Protein AF-A0A4Q5RQD3-F1 (afdb_monomer_lite)

Structure (mmCIF, N/CA/C/O backbone):
data_AF-A0A4Q5RQD3-F1
#
_entry.id   AF-A0A4Q5RQD3-F1
#
loop_
_atom_site.group_PDB
_atom_site.id
_atom_site.type_symbol
_atom_site.label_atom_id
_atom_site.label_alt_id
_atom_site.label_comp_id
_atom_site.label_asym_id
_atom_site.label_entity_id
_atom_site.label_seq_id
_atom_site.pdbx_PDB_ins_code
_atom_site.Cartn_x
_atom_site.Cartn_y
_atom_site.Cartn_z
_atom_site.occupancy
_atom_site.B_iso_or_equiv
_atom_site.auth_seq_id
_atom_site.auth_comp_id
_atom_site.auth_asym_id
_atom_site.auth_atom_id
_atom_site.pdbx_PDB_model_num
ATOM 1 N N . MET A 1 1 ? 28.886 -35.825 -43.576 1.00 45.41 1 MET A N 1
ATOM 2 C CA . MET A 1 1 ? 27.991 -34.662 -43.412 1.00 45.41 1 MET A CA 1
ATOM 3 C C . MET A 1 1 ? 27.344 -34.783 -42.043 1.00 45.41 1 MET A C 1
ATOM 5 O O . MET A 1 1 ? 26.534 -35.689 -41.886 1.00 45.41 1 MET A O 1
ATOM 9 N N . PRO A 1 2 ? 27.777 -34.013 -41.032 1.00 44.66 2 PRO A N 1
ATOM 10 C CA . PRO A 1 2 ? 27.202 -34.092 -39.698 1.00 44.66 2 PRO A CA 1
ATOM 11 C C . PRO A 1 2 ? 25.855 -33.361 -39.681 1.00 44.66 2 PRO A C 1
ATOM 13 O O . PRO A 1 2 ? 25.720 -32.262 -40.216 1.00 44.66 2 PRO A O 1
ATOM 16 N N . THR A 1 3 ? 24.852 -34.017 -39.111 1.00 51.78 3 THR A N 1
ATOM 17 C CA . THR A 1 3 ? 23.524 -33.474 -38.834 1.00 51.78 3 THR A CA 1
ATOM 18 C C . THR A 1 3 ? 23.645 -32.300 -37.872 1.00 51.78 3 THR A C 1
ATOM 20 O O . THR A 1 3 ? 24.198 -32.441 -36.784 1.00 51.78 3 THR A O 1
ATOM 23 N N . HIS A 1 4 ? 23.135 -31.149 -38.302 1.00 54.22 4 HIS A N 1
ATOM 24 C CA . HIS A 1 4 ? 22.970 -29.946 -37.500 1.00 54.22 4 HIS A CA 1
ATOM 25 C C . HIS A 1 4 ? 21.917 -30.243 -36.424 1.00 54.22 4 HIS A C 1
ATOM 27 O O . HIS A 1 4 ? 20.719 -30.074 -36.649 1.00 54.22 4 HIS A O 1
ATOM 33 N N . THR A 1 5 ? 22.363 -30.804 -35.299 1.00 54.50 5 THR A N 1
ATOM 34 C CA . THR A 1 5 ? 21.563 -30.936 -34.085 1.00 54.50 5 THR A CA 1
ATOM 35 C C . THR A 1 5 ? 21.171 -29.526 -33.691 1.00 54.50 5 THR A C 1
ATOM 37 O O . THR A 1 5 ? 22.027 -28.711 -33.363 1.00 54.50 5 THR A O 1
ATOM 40 N N . THR A 1 6 ? 19.891 -29.212 -33.852 1.00 55.41 6 THR A N 1
ATOM 41 C CA . THR A 1 6 ? 19.316 -27.949 -33.416 1.00 55.41 6 THR A CA 1
ATOM 42 C C . THR A 1 6 ? 19.617 -27.818 -31.933 1.00 55.41 6 THR A C 1
ATOM 44 O O . THR A 1 6 ? 19.183 -28.650 -31.137 1.00 55.41 6 THR A O 1
ATOM 47 N N . ASP A 1 7 ? 20.438 -26.826 -31.619 1.00 51.78 7 ASP A N 1
ATOM 48 C CA . ASP A 1 7 ? 20.730 -26.352 -30.279 1.00 51.78 7 ASP A CA 1
ATOM 49 C C . ASP A 1 7 ? 19.392 -25.948 -29.642 1.00 51.78 7 ASP A C 1
ATOM 51 O O . ASP A 1 7 ? 18.822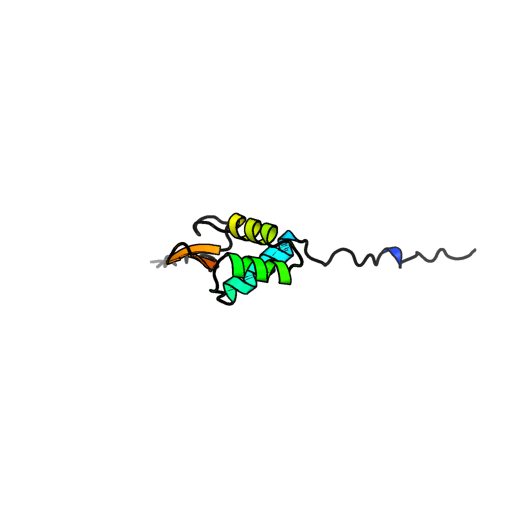 -24.897 -29.923 1.00 51.78 7 ASP A O 1
ATOM 55 N N . LEU A 1 8 ? 18.793 -26.896 -28.922 1.00 55.50 8 LEU A N 1
ATOM 56 C CA . LEU A 1 8 ? 17.551 -26.721 -28.168 1.00 55.50 8 LEU A CA 1
ATOM 57 C C . LEU A 1 8 ? 17.825 -26.087 -26.796 1.00 55.50 8 LEU A C 1
ATOM 59 O O . LEU A 1 8 ? 16.880 -25.823 -26.054 1.00 55.50 8 LEU A O 1
ATOM 63 N N . ASP A 1 9 ? 19.092 -25.826 -26.474 1.00 53.84 9 ASP A N 1
ATOM 64 C CA . ASP A 1 9 ? 19.523 -25.198 -25.229 1.00 53.84 9 ASP A CA 1
ATOM 65 C C . ASP A 1 9 ? 19.293 -23.671 -25.220 1.00 53.84 9 ASP A C 1
ATOM 67 O O . ASP A 1 9 ? 19.173 -23.090 -24.145 1.00 53.84 9 ASP A O 1
ATOM 71 N N . ASP A 1 10 ? 19.089 -23.021 -26.376 1.00 50.84 10 ASP A N 1
ATOM 72 C CA . ASP A 1 10 ? 18.754 -21.582 -26.449 1.00 50.84 10 ASP A CA 1
ATOM 73 C C . ASP A 1 10 ? 17.281 -21.259 -26.088 1.00 50.84 10 ASP A C 1
ATOM 75 O O . ASP A 1 10 ? 16.910 -20.107 -25.860 1.00 50.84 10 ASP A O 1
ATOM 79 N N . PHE A 1 11 ? 16.408 -22.274 -25.980 1.00 53.19 11 PHE A N 1
ATOM 80 C CA . PHE A 1 11 ? 15.000 -22.094 -25.578 1.00 53.19 11 PHE A CA 1
ATOM 81 C C . PHE A 1 11 ? 14.777 -22.087 -24.061 1.00 53.19 11 PHE A C 1
ATOM 83 O O . PHE A 1 11 ? 13.676 -21.777 -23.600 1.00 53.19 11 PHE A O 1
ATOM 90 N N . LEU A 1 12 ? 15.806 -22.387 -23.271 1.00 57.34 12 LEU A N 1
ATOM 91 C CA . LEU A 1 12 ? 15.768 -22.272 -21.819 1.00 57.34 12 LEU A CA 1
ATOM 92 C C . LEU A 1 12 ? 16.406 -20.944 -21.406 1.00 57.34 12 LEU A C 1
ATOM 94 O O . LEU A 1 12 ? 17.458 -20.911 -20.781 1.00 57.34 12 LEU A O 1
ATOM 98 N N . CYS A 1 13 ? 15.756 -19.828 -21.732 1.00 53.38 13 CYS A N 1
ATOM 99 C CA . CYS A 1 13 ? 15.956 -18.596 -20.974 1.00 53.38 13 CYS A CA 1
ATOM 100 C C . CYS A 1 13 ? 15.072 -18.678 -19.713 1.00 53.38 13 CYS A C 1
ATOM 102 O O . CYS A 1 13 ? 13.874 -18.401 -19.825 1.00 53.38 13 CYS A O 1
ATOM 104 N N . PRO A 1 14 ? 15.584 -19.023 -18.511 1.00 51.78 14 PRO A N 1
ATOM 105 C CA . PRO A 1 14 ? 14.833 -18.870 -17.267 1.00 51.78 14 PRO A CA 1
ATOM 106 C C . PRO A 1 14 ? 14.754 -17.377 -16.923 1.00 51.78 14 PRO A C 1
ATOM 108 O O . PRO A 1 14 ? 15.469 -16.880 -16.063 1.00 51.78 14 PRO A O 1
ATOM 111 N N . GLY A 1 15 ? 13.955 -16.626 -17.676 1.00 53.81 15 GLY A N 1
ATOM 112 C CA . GLY A 1 15 ? 13.928 -15.166 -17.592 1.00 53.81 15 GLY A CA 1
ATOM 113 C C . GLY A 1 15 ? 12.538 -14.558 -17.473 1.00 53.81 15 GLY A C 1
ATOM 114 O O . GLY A 1 15 ? 12.424 -13.343 -17.612 1.00 53.81 15 GLY A O 1
ATOM 115 N N . ARG A 1 16 ? 11.470 -15.351 -17.296 1.00 54.62 16 ARG A N 1
ATOM 116 C CA . ARG A 1 16 ? 10.097 -14.836 -17.460 1.00 54.62 16 ARG A CA 1
ATOM 117 C C . ARG A 1 16 ? 9.020 -15.356 -16.509 1.00 54.62 16 ARG A C 1
ATOM 119 O O . ARG A 1 16 ? 7.849 -15.254 -16.851 1.00 54.62 16 ARG A O 1
ATOM 126 N N . ASP A 1 17 ? 9.377 -15.800 -15.309 1.00 62.53 17 ASP A N 1
ATOM 127 C CA . ASP A 1 17 ? 8.364 -16.140 -14.293 1.00 62.53 17 ASP A CA 1
ATOM 128 C C . ASP A 1 17 ? 8.464 -15.304 -13.012 1.00 62.53 17 ASP A C 1
ATOM 130 O O . ASP A 1 17 ? 7.617 -15.439 -12.130 1.00 62.53 17 ASP A O 1
ATOM 134 N N . GLU A 1 18 ? 9.459 -14.417 -12.893 1.00 69.88 18 GLU A N 1
ATOM 135 C CA . GLU A 1 18 ? 9.554 -13.557 -11.717 1.00 69.88 18 GLU A CA 1
ATOM 136 C C . GLU A 1 18 ? 8.689 -12.300 -11.910 1.00 69.88 18 GLU A C 1
ATOM 138 O O . GLU A 1 18 ? 8.870 -11.579 -12.899 1.00 69.88 18 GLU A O 1
ATOM 143 N N . PRO A 1 19 ? 7.723 -12.034 -11.011 1.00 81.56 19 PRO A N 1
ATOM 144 C CA . PRO A 1 19 ? 6.917 -10.826 -11.084 1.00 81.56 19 PRO A CA 1
ATOM 145 C C . PRO A 1 19 ? 7.802 -9.578 -10.996 1.00 81.56 19 PRO A C 1
ATOM 147 O O . PRO A 1 19 ? 8.786 -9.541 -10.252 1.00 81.56 19 PRO A O 1
ATOM 150 N N . ASP A 1 20 ? 7.439 -8.535 -11.742 1.00 89.88 20 ASP A N 1
ATOM 151 C CA . ASP A 1 20 ? 8.100 -7.235 -11.648 1.00 89.88 20 ASP A CA 1
ATOM 152 C C . ASP A 1 20 ? 7.956 -6.621 -10.238 1.00 89.88 20 ASP A C 1
ATOM 154 O O . ASP A 1 20 ? 7.151 -7.072 -9.414 1.00 89.88 20 ASP A O 1
ATOM 158 N N . ASP A 1 21 ? 8.762 -5.597 -9.949 1.00 92.06 21 ASP A N 1
ATOM 159 C CA . ASP A 1 21 ? 8.802 -4.940 -8.638 1.00 92.06 21 ASP A CA 1
ATOM 160 C C . ASP A 1 21 ? 7.435 -4.361 -8.224 1.00 92.06 21 ASP A C 1
ATOM 162 O O . ASP A 1 21 ? 7.060 -4.461 -7.050 1.00 92.06 21 ASP A O 1
ATOM 166 N N . ASP A 1 22 ? 6.663 -3.790 -9.160 1.00 91.81 22 ASP A N 1
ATOM 167 C CA . ASP A 1 22 ? 5.312 -3.281 -8.895 1.00 91.81 22 ASP A CA 1
ATOM 168 C C . ASP A 1 22 ? 4.400 -4.440 -8.461 1.00 91.81 22 ASP A C 1
ATOM 170 O O . ASP A 1 22 ? 3.756 -4.368 -7.409 1.00 91.81 22 ASP A O 1
ATOM 174 N N . THR A 1 23 ? 4.385 -5.530 -9.231 1.00 91.50 23 THR A N 1
ATOM 175 C CA . THR A 1 23 ? 3.566 -6.720 -8.980 1.00 91.50 23 THR A CA 1
ATOM 176 C C . THR A 1 23 ? 3.927 -7.375 -7.646 1.00 91.50 23 THR A C 1
ATOM 178 O O . THR A 1 23 ? 3.032 -7.638 -6.837 1.00 91.50 23 THR A O 1
ATOM 181 N N . ARG A 1 24 ? 5.221 -7.572 -7.355 1.00 94.00 24 ARG A N 1
ATOM 182 C CA . ARG A 1 24 ? 5.694 -8.095 -6.058 1.00 94.00 24 ARG A CA 1
ATOM 183 C C . ARG A 1 24 ? 5.234 -7.225 -4.899 1.00 94.00 24 ARG A C 1
ATOM 185 O O . ARG A 1 24 ? 4.676 -7.729 -3.926 1.00 94.00 24 ARG A O 1
ATOM 192 N N . THR A 1 25 ? 5.396 -5.913 -5.032 1.00 94.44 25 THR A N 1
ATOM 193 C CA . THR A 1 25 ? 5.001 -4.952 -3.999 1.00 94.44 25 THR A CA 1
ATOM 194 C C . THR A 1 25 ? 3.495 -4.984 -3.744 1.00 94.44 25 THR A C 1
ATOM 196 O O . THR A 1 25 ? 3.063 -4.966 -2.591 1.00 94.44 25 THR A O 1
ATOM 199 N N . VAL A 1 26 ? 2.670 -5.061 -4.793 1.00 93.12 26 VAL A N 1
ATOM 200 C CA . VAL A 1 26 ? 1.208 -5.153 -4.647 1.00 93.12 26 VAL A CA 1
ATOM 201 C C . VAL A 1 26 ? 0.803 -6.463 -3.977 1.00 93.12 26 VAL A C 1
ATOM 203 O O . VAL A 1 26 ? -0.024 -6.433 -3.067 1.00 93.12 26 VAL A O 1
ATOM 206 N N . ILE A 1 27 ? 1.396 -7.595 -4.365 1.00 93.62 27 ILE A N 1
ATOM 207 C CA . ILE A 1 27 ? 1.127 -8.903 -3.746 1.00 93.62 27 ILE A CA 1
ATOM 208 C C . ILE A 1 27 ? 1.487 -8.891 -2.254 1.00 93.62 27 ILE A C 1
ATOM 210 O O . ILE A 1 27 ? 0.686 -9.341 -1.427 1.00 93.62 27 ILE A O 1
ATOM 214 N N . ALA A 1 28 ? 2.642 -8.325 -1.892 1.00 95.12 28 ALA A N 1
ATOM 215 C CA . ALA A 1 28 ? 3.052 -8.175 -0.499 1.00 95.12 28 ALA A CA 1
ATOM 216 C C . ALA A 1 28 ? 2.036 -7.325 0.284 1.00 95.12 28 ALA A C 1
ATOM 218 O O . ALA A 1 28 ? 1.517 -7.749 1.319 1.00 95.12 28 ALA A O 1
ATOM 219 N N . LEU A 1 29 ? 1.664 -6.152 -0.245 1.00 94.56 29 LEU A N 1
ATOM 220 C CA . LEU A 1 29 ? 0.673 -5.265 0.375 1.00 94.56 29 LEU A CA 1
ATOM 221 C C . LEU A 1 29 ? -0.692 -5.946 0.555 1.00 94.56 29 LEU A C 1
ATOM 223 O O . LEU A 1 29 ? -1.288 -5.837 1.627 1.00 94.56 29 LEU A O 1
ATOM 227 N N . LEU A 1 30 ? -1.174 -6.680 -0.452 1.00 93.50 30 LEU A N 1
ATOM 228 C CA . LEU A 1 30 ? -2.409 -7.463 -0.363 1.00 93.50 30 LEU A CA 1
ATOM 229 C C . LEU A 1 30 ? -2.336 -8.501 0.758 1.00 93.50 30 LEU A C 1
ATOM 231 O O . LEU A 1 30 ? -3.280 -8.619 1.540 1.00 93.50 30 LEU A O 1
ATOM 235 N N . SER A 1 31 ? -1.214 -9.212 0.858 1.00 93.69 31 SER A N 1
ATOM 236 C CA . SER A 1 31 ? -0.999 -10.255 1.862 1.00 93.69 31 SER A CA 1
ATOM 237 C C . SER A 1 31 ? -0.992 -9.678 3.276 1.00 93.69 31 SER A C 1
ATOM 239 O O . SER A 1 31 ? -1.704 -10.178 4.146 1.00 93.69 31 SER A O 1
ATOM 241 N N . PHE A 1 32 ? -0.282 -8.570 3.508 1.00 94.19 32 PHE A N 1
ATOM 242 C CA . PHE A 1 32 ? -0.258 -7.914 4.818 1.00 94.19 32 PHE A CA 1
ATOM 243 C C . PHE A 1 32 ? -1.616 -7.308 5.198 1.00 94.19 32 PHE A C 1
ATOM 245 O O . PHE A 1 32 ? -2.084 -7.490 6.324 1.00 94.19 32 PHE A O 1
ATOM 252 N N . ILE A 1 33 ? -2.290 -6.614 4.275 1.00 92.19 33 ILE A N 1
ATOM 253 C CA . ILE A 1 33 ? -3.605 -6.014 4.548 1.00 92.19 33 ILE A CA 1
ATOM 254 C C . ILE A 1 33 ? -4.659 -7.110 4.773 1.00 92.19 33 ILE A C 1
ATOM 256 O O . ILE A 1 33 ? -5.459 -7.010 5.705 1.00 92.19 33 ILE A O 1
ATOM 260 N N . GLY A 1 34 ? -4.650 -8.166 3.956 1.00 88.50 34 GLY A N 1
ATOM 261 C CA . GLY A 1 34 ? -5.518 -9.336 4.112 1.00 88.50 34 GLY A CA 1
ATOM 262 C C . GLY A 1 34 ? -5.246 -10.112 5.402 1.00 88.50 34 GLY A C 1
ATOM 263 O O . GLY A 1 34 ? -6.184 -10.587 6.038 1.00 88.50 34 GLY A O 1
ATOM 264 N N . GLY A 1 35 ? -3.984 -10.155 5.836 1.00 88.50 35 GLY A N 1
ATOM 265 C CA . GLY A 1 35 ? -3.549 -10.716 7.116 1.00 88.50 35 GLY A CA 1
ATOM 266 C C . GLY A 1 35 ? -3.887 -9.858 8.341 1.00 88.50 35 GLY A C 1
ATOM 267 O O . GLY A 1 35 ? -3.600 -10.265 9.463 1.00 88.50 35 GLY A O 1
ATOM 268 N N . GLY A 1 36 ? -4.505 -8.686 8.159 1.00 86.19 36 GLY A N 1
ATOM 269 C CA . GLY A 1 36 ? -4.957 -7.835 9.262 1.00 86.19 36 GLY A CA 1
ATOM 270 C C . GLY A 1 36 ? -3.876 -6.936 9.864 1.00 86.19 36 GLY A C 1
ATOM 271 O O . GLY A 1 36 ? -4.017 -6.504 11.008 1.00 86.19 36 GLY A O 1
ATOM 272 N N . PHE A 1 37 ? -2.815 -6.625 9.114 1.00 84.69 37 PHE A N 1
ATOM 273 C CA . PHE A 1 37 ? -1.731 -5.759 9.575 1.00 84.69 37 PHE A CA 1
ATOM 274 C C . PHE A 1 37 ? -2.248 -4.400 10.090 1.00 84.69 37 PHE A C 1
ATOM 276 O O . PHE A 1 37 ? -2.922 -3.653 9.373 1.00 84.69 37 PHE A O 1
ATOM 283 N N . SER A 1 38 ? -1.915 -4.054 11.340 1.00 79.25 38 SER A N 1
ATOM 284 C CA . SER A 1 38 ? -2.492 -2.898 12.050 1.00 79.25 38 SER A CA 1
ATOM 285 C C . SER A 1 38 ? -1.484 -1.885 12.601 1.00 79.25 38 SER A C 1
ATOM 287 O O . SER A 1 38 ? -1.899 -0.874 13.170 1.00 79.25 38 SER A O 1
ATOM 289 N N . ASP A 1 39 ? -0.177 -2.082 12.396 1.00 84.44 39 ASP A N 1
ATOM 290 C CA . ASP A 1 39 ? 0.873 -1.207 12.960 1.00 84.44 39 ASP A CA 1
ATOM 291 C C . ASP A 1 39 ? 0.978 0.168 12.278 1.00 84.44 39 ASP A C 1
ATOM 293 O O . ASP A 1 39 ? 1.789 1.025 12.642 1.00 84.44 39 ASP A O 1
ATOM 297 N N . GLY A 1 40 ? 0.087 0.424 11.323 1.00 86.12 40 GLY A N 1
ATOM 298 C CA . GLY A 1 40 ? -0.050 1.686 10.623 1.00 86.12 40 GLY A CA 1
ATOM 299 C C . GLY A 1 40 ? 0.744 1.731 9.326 1.00 86.12 40 GLY A C 1
ATOM 300 O O . GLY A 1 40 ? 1.524 0.845 8.987 1.00 86.12 40 GLY A O 1
ATOM 301 N N . GLN A 1 41 ? 0.520 2.809 8.584 1.00 90.25 41 GLN A N 1
ATOM 302 C CA . GLN A 1 41 ? 0.982 2.960 7.210 1.00 90.25 41 GLN A CA 1
ATOM 303 C C . GLN A 1 41 ? 2.483 2.731 7.005 1.00 90.25 41 GLN A C 1
ATOM 305 O O . GLN A 1 41 ? 2.872 2.012 6.090 1.00 90.25 41 GLN A O 1
ATOM 310 N N . LYS A 1 42 ? 3.320 3.377 7.821 1.00 90.88 42 LYS A N 1
ATOM 311 C CA . LYS A 1 42 ? 4.772 3.324 7.636 1.00 90.88 42 LYS A CA 1
ATOM 312 C C . LYS A 1 42 ? 5.313 1.917 7.892 1.00 90.88 42 LYS A C 1
ATOM 314 O O . LYS A 1 42 ? 6.120 1.419 7.120 1.00 90.88 42 LYS A O 1
ATOM 319 N N . ALA A 1 43 ? 4.818 1.268 8.946 1.00 92.00 43 ALA A N 1
ATOM 320 C CA . ALA A 1 43 ? 5.184 -0.105 9.272 1.00 92.00 43 ALA A CA 1
ATOM 321 C C . ALA A 1 43 ? 4.731 -1.083 8.176 1.00 92.00 43 ALA A C 1
ATOM 323 O O . ALA A 1 43 ? 5.509 -1.940 7.776 1.00 92.00 43 ALA A O 1
ATOM 324 N N . LEU A 1 44 ? 3.521 -0.894 7.637 1.00 92.62 44 LEU A N 1
ATOM 325 C CA . LEU A 1 44 ? 2.992 -1.707 6.540 1.00 92.62 44 LEU A CA 1
ATOM 326 C C . LEU A 1 44 ? 3.860 -1.591 5.284 1.00 92.62 44 LEU A C 1
ATOM 328 O O . LEU A 1 44 ? 4.251 -2.598 4.704 1.00 92.62 44 LEU A O 1
ATOM 332 N N . ALA A 1 45 ? 4.177 -0.363 4.872 1.00 94.19 45 ALA A N 1
ATOM 333 C CA . ALA A 1 45 ? 4.980 -0.143 3.678 1.0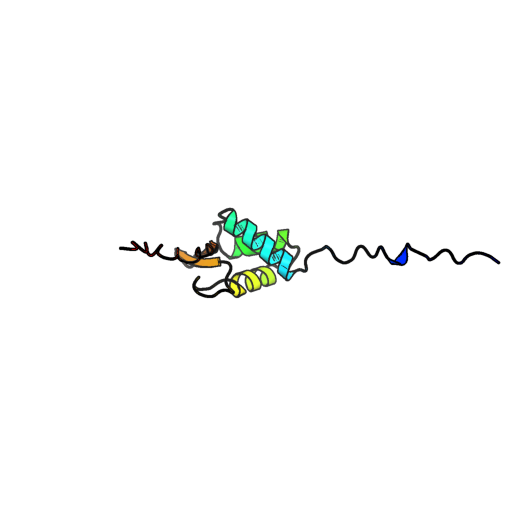0 94.19 45 ALA A CA 1
ATOM 334 C C . ALA A 1 45 ? 6.417 -0.642 3.844 1.00 94.19 45 ALA A C 1
ATOM 336 O O . ALA A 1 45 ? 6.973 -1.184 2.898 1.00 94.19 45 ALA A O 1
ATOM 337 N N . LYS A 1 46 ? 6.999 -0.510 5.041 1.00 96.00 46 LYS A N 1
ATOM 338 C CA . LYS A 1 46 ? 8.316 -1.071 5.340 1.00 96.00 46 LYS A CA 1
ATOM 339 C C . LYS A 1 46 ? 8.316 -2.601 5.243 1.00 96.00 46 LYS A C 1
ATOM 341 O O . LYS A 1 46 ? 9.182 -3.146 4.575 1.00 96.00 46 LYS A O 1
ATOM 346 N N . ALA A 1 47 ? 7.335 -3.274 5.847 1.00 94.88 47 ALA A N 1
ATOM 347 C CA . ALA A 1 47 ? 7.228 -4.732 5.782 1.00 94.88 47 ALA A CA 1
ATOM 348 C C . ALA A 1 47 ? 7.041 -5.231 4.338 1.00 94.88 47 ALA A C 1
ATOM 350 O O . ALA A 1 47 ? 7.719 -6.158 3.911 1.00 94.88 47 ALA A O 1
ATOM 351 N N . ALA A 1 48 ? 6.182 -4.568 3.557 1.00 95.44 48 ALA A N 1
ATOM 352 C CA . ALA A 1 48 ? 5.990 -4.900 2.146 1.00 95.44 48 ALA A CA 1
ATOM 353 C C . ALA A 1 48 ? 7.230 -4.614 1.287 1.00 95.44 48 ALA A C 1
ATOM 355 O O . ALA A 1 48 ? 7.512 -5.354 0.353 1.00 95.44 48 ALA A O 1
ATOM 356 N N . ALA A 1 49 ? 7.975 -3.553 1.599 1.00 96.06 49 ALA A N 1
ATOM 357 C CA . ALA A 1 49 ? 9.220 -3.220 0.920 1.00 96.06 49 ALA A CA 1
ATOM 358 C C . ALA A 1 49 ? 10.318 -4.263 1.177 1.00 96.06 49 ALA A C 1
ATOM 360 O O . ALA A 1 49 ? 11.012 -4.656 0.244 1.00 96.06 49 ALA A O 1
ATOM 361 N N . GLU A 1 50 ? 10.443 -4.729 2.423 1.00 96.25 50 GLU A N 1
ATOM 362 C CA . GLU A 1 50 ? 11.375 -5.796 2.805 1.00 96.25 50 GLU A CA 1
ATOM 363 C C . GLU A 1 50 ? 11.023 -7.128 2.126 1.00 96.25 50 GLU A C 1
ATOM 365 O O . GLU A 1 50 ? 11.919 -7.798 1.622 1.00 96.25 50 GLU A O 1
ATOM 370 N N . ASP A 1 51 ? 9.734 -7.472 2.053 1.00 94.62 51 ASP A N 1
ATOM 371 C CA . ASP A 1 51 ? 9.245 -8.691 1.392 1.00 94.62 51 ASP A CA 1
ATOM 372 C C . ASP A 1 51 ? 9.437 -8.654 -0.137 1.00 94.62 51 ASP A C 1
ATOM 374 O O . ASP A 1 51 ? 9.904 -9.618 -0.738 1.00 94.62 51 ASP A O 1
ATOM 378 N N . ALA A 1 52 ? 9.150 -7.513 -0.774 1.00 92.75 52 ALA A N 1
ATOM 379 C CA . ALA A 1 52 ? 9.274 -7.353 -2.224 1.00 92.75 52 ALA A CA 1
ATOM 380 C C . ALA A 1 52 ? 10.701 -7.013 -2.703 1.00 92.75 52 ALA A C 1
ATOM 382 O O . ALA A 1 52 ? 10.968 -7.087 -3.904 1.00 92.75 52 ALA A O 1
ATOM 383 N N . GLY A 1 53 ? 11.613 -6.642 -1.796 1.00 94.56 53 GLY A N 1
ATOM 384 C CA . GLY A 1 53 ? 12.987 -6.243 -2.122 1.00 94.56 53 GLY A CA 1
ATOM 385 C C . GLY A 1 53 ? 13.116 -4.837 -2.725 1.00 94.56 53 GLY A C 1
ATOM 386 O O . GLY A 1 53 ? 14.043 -4.577 -3.489 1.00 94.56 53 GLY A O 1
ATOM 387 N N . VAL A 1 54 ? 12.196 -3.924 -2.399 1.00 96.00 54 VAL A N 1
ATOM 388 C CA . VAL A 1 54 ? 12.107 -2.568 -2.976 1.00 96.00 54 VAL A CA 1
ATOM 389 C C . VAL A 1 54 ? 12.323 -1.481 -1.912 1.00 96.00 54 VAL A C 1
ATOM 391 O O . VAL A 1 54 ? 12.274 -1.755 -0.714 1.00 96.00 54 VAL A O 1
ATOM 394 N N . PRO A 1 55 ? 12.534 -0.207 -2.288 1.00 96.81 55 PRO A N 1
ATOM 395 C CA . PRO A 1 55 ? 12.599 0.885 -1.316 1.00 96.81 55 PRO A CA 1
ATOM 396 C C . PRO A 1 55 ? 11.262 1.136 -0.589 1.00 96.81 55 PRO A C 1
ATOM 398 O O . PRO A 1 55 ? 10.201 1.139 -1.210 1.00 96.81 55 PRO A O 1
ATOM 401 N N . GLU A 1 56 ? 11.299 1.494 0.702 1.00 96.06 56 GLU A N 1
ATOM 402 C CA . GLU A 1 56 ? 10.093 1.842 1.492 1.00 96.06 56 GLU A CA 1
ATOM 403 C C . GLU A 1 56 ? 9.242 2.934 0.817 1.00 96.06 56 GLU A C 1
ATOM 405 O O . GLU A 1 56 ? 8.014 2.858 0.789 1.00 96.06 56 GLU A O 1
ATOM 410 N N . ALA A 1 57 ? 9.885 3.943 0.220 1.00 94.88 57 ALA A N 1
ATOM 411 C CA . ALA A 1 57 ? 9.199 5.018 -0.497 1.00 94.88 57 ALA A CA 1
ATOM 412 C C . ALA A 1 57 ? 8.423 4.517 -1.730 1.00 94.88 57 ALA A C 1
ATOM 414 O O . ALA A 1 57 ? 7.367 5.064 -2.063 1.00 94.88 57 ALA A O 1
ATOM 415 N N . PHE A 1 58 ? 8.922 3.467 -2.385 1.00 94.50 58 PHE A N 1
ATOM 416 C CA . PHE A 1 58 ? 8.252 2.826 -3.509 1.00 94.50 58 PHE A CA 1
ATOM 417 C C . PHE A 1 58 ? 7.000 2.084 -3.028 1.00 94.50 58 PHE A C 1
ATOM 419 O O . PHE A 1 58 ? 5.902 2.352 -3.518 1.00 94.50 58 PHE A O 1
ATOM 426 N N . ALA A 1 59 ? 7.126 1.271 -1.975 1.00 94.88 59 ALA A N 1
ATOM 427 C CA . ALA A 1 59 ? 5.987 0.592 -1.359 1.00 94.88 59 ALA A CA 1
ATOM 428 C C . ALA A 1 59 ? 4.932 1.574 -0.819 1.00 94.88 59 ALA A C 1
ATOM 430 O O . ALA A 1 59 ? 3.736 1.362 -1.009 1.00 94.88 59 ALA A O 1
ATOM 431 N N . LEU A 1 60 ? 5.347 2.699 -0.222 1.00 94.38 60 LEU A N 1
ATOM 432 C CA . LEU A 1 60 ? 4.439 3.780 0.184 1.00 94.38 60 LEU A CA 1
ATOM 433 C C . LEU A 1 60 ? 3.702 4.395 -1.008 1.00 94.38 60 LEU A C 1
ATOM 435 O O . LEU A 1 60 ? 2.519 4.718 -0.898 1.00 94.38 60 LEU A O 1
ATOM 439 N N . SER A 1 61 ? 4.386 4.581 -2.136 1.00 94.00 61 SER A N 1
ATOM 440 C CA . SER A 1 61 ? 3.776 5.128 -3.349 1.00 94.00 61 SER A CA 1
ATOM 441 C C . SER A 1 61 ? 2.733 4.166 -3.920 1.00 94.00 61 SER A C 1
ATOM 443 O O . SER A 1 61 ? 1.628 4.599 -4.242 1.00 94.00 61 SER A O 1
ATOM 445 N N . MET A 1 62 ? 3.034 2.864 -3.957 1.00 92.44 62 MET A N 1
ATOM 446 C CA . MET A 1 62 ? 2.096 1.818 -4.388 1.00 92.44 62 MET A CA 1
ATOM 447 C C . MET A 1 62 ? 0.896 1.696 -3.445 1.00 92.44 62 MET A C 1
ATOM 449 O O . MET A 1 62 ? -0.250 1.652 -3.898 1.00 92.44 62 MET A O 1
ATOM 453 N N . LEU A 1 63 ? 1.144 1.739 -2.132 1.00 91.69 63 LEU A N 1
ATOM 454 C CA . LEU A 1 63 ? 0.106 1.725 -1.104 1.00 91.69 63 LEU A CA 1
ATOM 455 C C . LEU A 1 63 ? -0.902 2.866 -1.299 1.00 91.69 63 LEU A C 1
ATOM 457 O O . LEU A 1 63 ? -2.107 2.649 -1.190 1.00 91.69 63 LEU A O 1
ATOM 461 N N . HIS A 1 64 ? -0.432 4.074 -1.622 1.00 89.69 64 HIS A N 1
ATOM 462 C CA . HIS A 1 64 ? -1.311 5.205 -1.919 1.00 89.69 64 HIS A CA 1
ATOM 463 C C . HIS A 1 64 ? -1.985 5.103 -3.288 1.00 89.69 64 HIS A C 1
ATOM 465 O O . HIS A 1 64 ? -3.168 5.413 -3.392 1.00 89.69 64 HIS A O 1
ATOM 471 N N . ARG A 1 65 ? -1.254 4.677 -4.327 1.00 89.56 65 ARG A N 1
ATOM 472 C CA . ARG A 1 65 ? -1.751 4.588 -5.711 1.00 89.56 65 ARG A CA 1
ATOM 473 C C . ARG A 1 65 ? -3.006 3.722 -5.809 1.00 89.56 65 ARG A C 1
ATOM 475 O O . ARG A 1 65 ? -3.953 4.096 -6.493 1.00 89.56 65 ARG A O 1
ATOM 482 N N . HIS A 1 66 ? -3.015 2.591 -5.108 1.00 88.06 66 HIS A N 1
ATOM 483 C CA . HIS A 1 66 ? -4.131 1.644 -5.126 1.00 88.06 66 HIS A CA 1
ATOM 484 C C . HIS A 1 66 ? -5.091 1.798 -3.938 1.00 88.06 66 HIS A C 1
ATOM 486 O O . HIS A 1 66 ? -6.051 1.033 -3.825 1.00 88.06 66 HIS A O 1
ATOM 492 N N . ALA A 1 67 ? -4.872 2.798 -3.076 1.00 87.19 67 ALA A N 1
ATOM 493 C CA . ALA A 1 67 ? -5.841 3.187 -2.063 1.00 87.19 67 ALA A CA 1
ATOM 494 C C . ALA A 1 67 ? -6.874 4.145 -2.658 1.00 87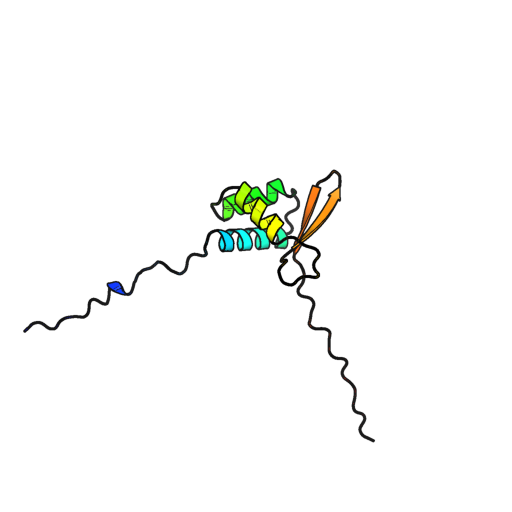.19 67 ALA A C 1
ATOM 496 O O . ALA A 1 67 ? -6.526 5.154 -3.269 1.00 87.19 67 ALA A O 1
ATOM 497 N N . GLY A 1 68 ? -8.153 3.900 -2.396 1.00 78.88 68 GLY A N 1
ATOM 498 C CA . GLY A 1 68 ? -9.186 4.863 -2.754 1.00 78.88 68 GLY A CA 1
ATOM 499 C C . GLY A 1 68 ? -10.530 4.578 -2.106 1.00 78.88 68 GLY A C 1
ATOM 500 O O . GLY A 1 68 ? -10.670 3.598 -1.371 1.00 78.88 68 GLY A O 1
ATOM 501 N N . PRO A 1 69 ? -11.531 5.450 -2.318 1.00 65.88 69 PRO A N 1
ATOM 502 C CA . PRO A 1 69 ? -12.897 5.139 -1.930 1.00 65.88 69 PRO A CA 1
ATOM 503 C C . PRO A 1 69 ? -13.294 3.893 -2.725 1.00 65.88 69 PRO A C 1
ATOM 505 O O . PRO A 1 69 ? -13.161 3.899 -3.945 1.00 65.88 69 PRO A O 1
ATOM 508 N N . GLY A 1 70 ? -13.713 2.816 -2.054 1.00 62.00 70 GLY A N 1
ATOM 509 C CA . GLY A 1 70 ? -13.924 1.475 -2.633 1.00 62.00 70 GLY A CA 1
ATOM 510 C C . GLY A 1 70 ? -15.023 1.361 -3.702 1.00 62.00 70 GLY A C 1
ATOM 511 O O . GLY A 1 70 ? -15.606 0.299 -3.862 1.00 62.00 70 GLY A O 1
ATOM 512 N N . SER A 1 71 ? -15.344 2.458 -4.388 1.00 57.94 71 SER A N 1
ATOM 513 C CA . SER A 1 71 ? -16.294 2.599 -5.483 1.00 57.94 71 SER A CA 1
ATOM 514 C C . SER A 1 71 ? -15.652 2.593 -6.877 1.00 57.94 71 SER A C 1
ATOM 516 O O . SER A 1 71 ? -16.392 2.553 -7.856 1.00 57.94 71 SER A O 1
ATOM 518 N N . ARG A 1 72 ? -14.315 2.640 -7.009 1.00 62.25 72 ARG A N 1
ATOM 519 C CA . ARG A 1 72 ? -13.625 2.520 -8.311 1.00 62.25 72 ARG A CA 1
ATOM 520 C C . ARG A 1 72 ? -12.898 1.186 -8.448 1.00 62.25 72 ARG A C 1
ATOM 522 O O . ARG A 1 72 ? -12.279 0.720 -7.496 1.00 62.25 72 ARG A O 1
ATOM 529 N N . SER A 1 73 ? -12.938 0.632 -9.659 1.00 64.62 73 SER A N 1
ATOM 530 C CA . SER A 1 73 ? -12.382 -0.676 -10.026 1.00 64.62 73 SER A CA 1
ATOM 531 C C . SER A 1 73 ? -10.858 -0.789 -9.899 1.00 64.62 73 SER A C 1
ATOM 533 O O . SER A 1 73 ? -10.348 -1.902 -9.855 1.00 64.62 73 SER A O 1
ATOM 535 N N . ASP A 1 74 ? -10.138 0.332 -9.792 1.00 75.19 74 ASP A N 1
ATOM 536 C CA . ASP A 1 74 ? -8.666 0.361 -9.748 1.00 75.19 74 ASP A CA 1
ATOM 537 C C . ASP A 1 74 ? -8.091 0.375 -8.315 1.00 75.19 74 ASP A C 1
ATOM 539 O O . ASP A 1 74 ? -6.876 0.494 -8.119 1.00 75.19 74 ASP A O 1
ATOM 543 N N . HIS A 1 75 ? -8.955 0.291 -7.294 1.00 84.56 75 HIS A N 1
ATOM 544 C CA . HIS A 1 75 ? -8.557 0.312 -5.887 1.00 84.56 75 HIS A CA 1
ATOM 545 C C . HIS A 1 75 ? -8.682 -1.067 -5.249 1.00 84.56 75 HIS A C 1
ATOM 547 O O . HIS A 1 75 ? -9.771 -1.631 -5.148 1.00 84.56 75 HIS A O 1
ATOM 553 N N . PHE A 1 76 ? -7.563 -1.575 -4.742 1.00 84.12 76 PHE A N 1
ATOM 554 C CA . PHE A 1 76 ? -7.518 -2.865 -4.057 1.00 84.12 76 PHE A CA 1
ATOM 555 C C . PHE A 1 76 ? -7.878 -2.754 -2.572 1.00 84.12 76 PHE A C 1
ATOM 557 O O . PHE A 1 76 ? -8.338 -3.720 -1.961 1.00 84.12 76 PHE A O 1
ATOM 564 N N . TRP A 1 77 ? -7.691 -1.578 -1.970 1.00 90.00 77 TRP A N 1
ATOM 565 C CA . TRP A 1 77 ? -7.968 -1.339 -0.557 1.00 90.00 77 TRP A CA 1
ATOM 566 C C . TRP A 1 77 ? -8.493 0.072 -0.294 1.00 90.00 77 TRP A C 1
ATOM 568 O O . TRP A 1 77 ? -8.260 1.024 -1.038 1.00 90.00 77 TRP A O 1
ATOM 578 N N . VAL A 1 78 ? -9.184 0.210 0.832 1.00 88.44 78 VAL A N 1
ATOM 579 C CA . VAL A 1 78 ? -9.634 1.487 1.385 1.00 88.44 78 VAL A CA 1
ATOM 580 C C . VAL A 1 78 ? -8.715 1.905 2.522 1.00 88.44 78 VAL A C 1
ATOM 582 O O . VAL A 1 78 ? -8.317 1.084 3.348 1.00 88.44 78 VAL A O 1
ATOM 585 N N . ALA A 1 79 ? -8.415 3.199 2.593 1.00 87.62 79 ALA A N 1
ATOM 586 C CA . ALA A 1 79 ? -7.735 3.798 3.732 1.00 87.62 79 ALA A CA 1
ATOM 587 C C . ALA A 1 79 ? -8.773 4.411 4.682 1.00 87.62 79 ALA A C 1
ATOM 589 O O . ALA A 1 79 ? -9.558 5.277 4.294 1.00 87.62 79 ALA A O 1
ATOM 590 N N . ARG A 1 80 ? -8.771 3.987 5.945 1.00 83.38 80 ARG A N 1
ATOM 591 C CA . ARG A 1 80 ? -9.608 4.546 7.007 1.00 83.38 80 ARG A CA 1
ATOM 592 C C . ARG A 1 80 ? -8.731 5.233 8.040 1.00 83.38 80 ARG A C 1
ATOM 594 O O . ARG A 1 80 ? -7.799 4.643 8.581 1.00 83.38 80 ARG A O 1
ATOM 601 N N . ARG A 1 81 ? -9.063 6.478 8.372 1.00 81.94 81 ARG A N 1
ATOM 602 C CA . ARG A 1 81 ? -8.453 7.169 9.510 1.00 81.94 81 ARG A CA 1
ATOM 603 C C . ARG A 1 81 ? -9.074 6.626 10.798 1.00 81.94 81 ARG A C 1
ATOM 605 O O . ARG A 1 81 ? -10.283 6.734 10.980 1.00 81.94 81 ARG A O 1
ATOM 612 N N . VAL A 1 82 ? -8.259 6.018 11.659 1.00 76.19 82 VAL A N 1
ATOM 613 C CA . VAL A 1 82 ? -8.731 5.343 12.883 1.00 76.19 82 VAL A CA 1
ATOM 614 C C . VAL A 1 82 ? -8.558 6.205 14.129 1.00 76.19 82 VAL A C 1
ATOM 616 O O . VAL A 1 82 ? -9.519 6.367 14.871 1.00 76.19 82 VAL A O 1
ATOM 619 N N . SER A 1 83 ? -7.388 6.814 14.366 1.00 71.00 83 SER A N 1
ATOM 620 C CA . SER A 1 83 ? -7.141 7.752 15.484 1.00 71.00 83 SER A CA 1
ATOM 621 C C . SER A 1 83 ? -5.791 8.468 15.312 1.00 71.00 83 SER A C 1
ATOM 623 O O . SER A 1 83 ? -4.891 7.908 14.691 1.00 71.00 83 SER A O 1
ATOM 625 N N . ALA A 1 84 ? -5.623 9.680 15.862 1.00 69.94 84 ALA A N 1
ATOM 626 C CA . ALA A 1 84 ? -4.334 10.401 15.939 1.00 69.94 84 ALA A CA 1
ATOM 627 C C . ALA A 1 84 ? -3.545 10.512 14.609 1.00 69.94 84 ALA A C 1
ATOM 629 O O . ALA A 1 84 ? -2.320 10.456 14.587 1.00 69.94 84 ALA A O 1
ATOM 630 N N . GLY A 1 85 ? -4.248 10.623 13.477 1.00 70.19 85 GLY A N 1
ATOM 631 C CA . GLY A 1 85 ? -3.626 10.705 12.150 1.00 70.19 85 GLY A CA 1
ATOM 632 C C . GLY A 1 85 ? -3.164 9.368 11.558 1.00 70.19 85 GLY A C 1
ATOM 633 O O . GLY A 1 85 ? -2.691 9.357 10.425 1.00 70.19 85 GLY A O 1
ATOM 634 N N . ARG A 1 86 ? -3.347 8.237 12.255 1.00 79.12 86 ARG A N 1
ATOM 635 C CA . ARG A 1 86 ? -3.027 6.906 11.720 1.00 79.12 86 ARG A CA 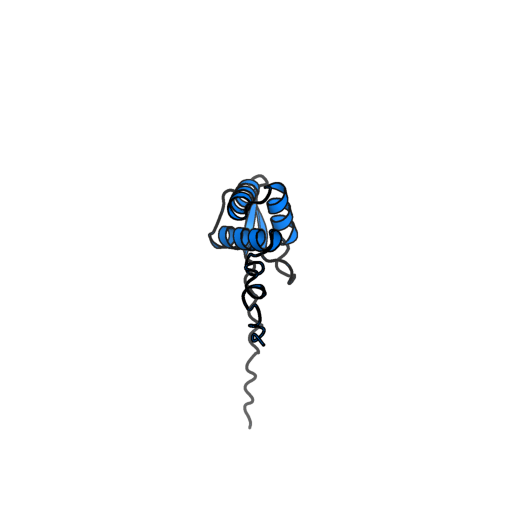1
ATOM 636 C C . ARG A 1 86 ? -4.055 6.458 10.679 1.00 79.12 86 ARG A C 1
ATOM 638 O O . ARG A 1 86 ? -5.268 6.551 10.901 1.00 79.12 86 ARG A O 1
ATOM 645 N N . LEU A 1 87 ? -3.541 5.942 9.564 1.00 83.31 87 LEU A N 1
ATOM 646 C CA . LEU A 1 87 ? -4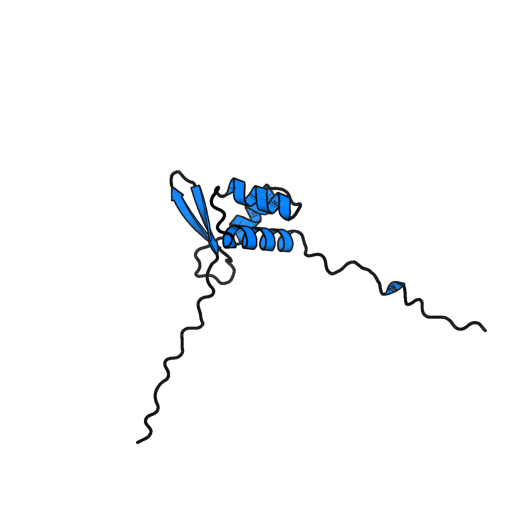.308 5.272 8.519 1.00 83.31 87 LEU A CA 1
ATOM 647 C C . LEU A 1 87 ? -4.249 3.758 8.725 1.00 83.31 87 LEU A C 1
ATOM 649 O O . LEU A 1 87 ? -3.172 3.196 8.927 1.00 83.31 87 LEU A O 1
ATOM 653 N N . GLN A 1 88 ? -5.414 3.127 8.653 1.00 86.06 88 GLN A N 1
ATOM 654 C CA . GLN A 1 88 ? -5.586 1.686 8.566 1.00 86.06 88 GLN A CA 1
ATOM 655 C C . GLN A 1 88 ? -6.072 1.340 7.163 1.00 86.06 88 GLN A C 1
ATOM 657 O O . GLN A 1 88 ? -6.917 2.045 6.611 1.00 86.06 88 GLN A O 1
ATOM 662 N N . TYR A 1 89 ? -5.557 0.254 6.605 1.00 87.81 89 TYR A N 1
ATOM 663 C CA . TYR A 1 89 ? -5.924 -0.214 5.276 1.00 87.81 89 TYR A CA 1
ATOM 664 C C . TYR A 1 89 ? -6.780 -1.471 5.388 1.00 87.81 89 TYR A C 1
ATOM 666 O O . TYR A 1 89 ? -6.578 -2.283 6.290 1.00 87.81 89 TYR A O 1
ATOM 674 N N . ARG A 1 90 ? -7.759 -1.619 4.497 1.00 87.88 90 ARG A N 1
ATOM 675 C CA . ARG A 1 90 ? -8.613 -2.809 4.414 1.00 87.88 90 ARG A CA 1
ATOM 676 C C . ARG A 1 90 ? -8.874 -3.147 2.956 1.00 87.88 90 ARG A C 1
ATOM 678 O O . ARG A 1 90 ? -9.189 -2.241 2.192 1.00 87.88 90 ARG A O 1
ATOM 685 N N . LEU A 1 91 ? -8.787 -4.424 2.590 1.00 88.75 91 LEU A N 1
ATOM 686 C CA . LEU A 1 91 ? -9.107 -4.873 1.235 1.00 88.75 91 LEU A CA 1
ATOM 687 C C . LEU A 1 91 ? -10.548 -4.504 0.864 1.00 88.75 91 LEU A C 1
ATOM 689 O O . LEU A 1 91 ? -11.462 -4.619 1.687 1.00 88.75 91 LEU A O 1
ATOM 693 N N . VAL A 1 92 ? -10.739 -4.050 -0.372 1.00 85.56 92 VAL A N 1
ATOM 694 C CA . VAL A 1 92 ? -12.071 -3.869 -0.947 1.00 85.56 92 VAL A CA 1
ATOM 695 C C . VAL A 1 92 ? -12.617 -5.259 -1.247 1.00 85.56 92 VAL A C 1
ATOM 697 O O . VAL A 1 92 ? -12.030 -6.009 -2.023 1.00 85.56 92 VAL A O 1
ATOM 700 N N . SER A 1 93 ? -13.729 -5.630 -0.612 1.00 70.69 93 SER A N 1
ATOM 701 C CA . SER A 1 93 ? -14.436 -6.850 -0.994 1.00 70.69 93 SER A CA 1
ATOM 702 C C . SER A 1 93 ? -14.952 -6.680 -2.425 1.00 70.69 93 SER A C 1
ATOM 704 O O . SER A 1 93 ? -15.567 -5.644 -2.701 1.00 70.69 93 SER A O 1
ATOM 706 N N . PRO A 1 94 ? -14.767 -7.662 -3.326 1.00 63.19 94 PRO A N 1
ATOM 707 C CA . PRO A 1 94 ? -15.469 -7.637 -4.598 1.00 63.19 94 PRO A CA 1
ATOM 708 C C . PRO A 1 94 ? -16.961 -7.548 -4.280 1.00 63.19 94 PRO A C 1
ATOM 710 O O . PRO A 1 94 ? -17.497 -8.375 -3.539 1.00 63.19 94 PRO A O 1
ATOM 713 N N . THR A 1 95 ? -17.616 -6.490 -4.760 1.00 57.44 95 THR A N 1
ATOM 714 C CA . THR A 1 95 ? -19.071 -6.398 -4.633 1.00 57.44 95 THR A CA 1
ATOM 715 C C . THR A 1 95 ? -19.611 -7.568 -5.450 1.00 57.44 95 THR A C 1
ATOM 717 O O . THR A 1 95 ? -19.288 -7.631 -6.640 1.00 57.44 95 THR A O 1
ATOM 720 N N . PRO A 1 96 ? -20.340 -8.534 -4.859 1.00 55.31 96 PRO A N 1
ATOM 721 C CA . PRO A 1 96 ? -20.944 -9.580 -5.666 1.00 55.31 96 PRO A CA 1
ATOM 722 C C . PRO A 1 96 ? -21.807 -8.890 -6.729 1.00 55.31 96 PRO A C 1
ATOM 724 O O . PRO A 1 96 ? -22.452 -7.885 -6.399 1.00 55.31 96 PRO A O 1
ATOM 727 N N . PRO A 1 97 ? -21.802 -9.356 -7.994 1.00 55.09 97 PRO A N 1
ATOM 728 C CA . PRO A 1 97 ? -22.745 -8.839 -8.971 1.00 55.09 97 PRO A CA 1
ATOM 729 C C . PRO A 1 97 ? -24.124 -8.999 -8.341 1.00 55.09 97 PRO A C 1
ATOM 731 O O . PRO A 1 97 ? -24.498 -10.107 -7.959 1.00 55.09 97 PRO A O 1
ATOM 734 N N . SER A 1 98 ? -24.790 -7.865 -8.108 1.00 50.84 98 SER A N 1
ATOM 735 C CA . SER A 1 98 ? -26.092 -7.780 -7.455 1.00 50.84 98 SER A CA 1
ATOM 736 C C . SER A 1 98 ? -26.957 -8.928 -7.952 1.00 50.84 98 SER A C 1
ATOM 738 O O . SER A 1 98 ? -27.192 -9.010 -9.158 1.00 50.84 98 SER A O 1
ATOM 740 N N . SER A 1 99 ? -27.363 -9.825 -7.048 1.00 51.50 99 SER A N 1
ATOM 741 C CA . SER A 1 99 ? -28.267 -10.922 -7.366 1.00 51.50 99 SER A CA 1
ATOM 742 C C . SER A 1 99 ? -29.409 -10.363 -8.203 1.00 51.50 99 SER A C 1
ATOM 744 O O . SER A 1 99 ? -30.156 -9.495 -7.748 1.00 51.50 99 SER A O 1
ATOM 746 N N . VAL A 1 100 ? -29.476 -10.808 -9.455 1.00 62.97 100 VAL A N 1
ATOM 747 C CA . VAL A 1 100 ? -30.628 -10.602 -10.327 1.00 62.97 100 VAL A CA 1
ATOM 748 C C . VAL A 1 100 ? -31.867 -11.020 -9.533 1.00 62.97 100 VAL A C 1
ATOM 750 O O . VAL A 1 100 ? -31.875 -12.133 -9.002 1.00 62.97 100 VAL A O 1
ATOM 753 N N . PRO A 1 101 ? -32.886 -10.158 -9.370 1.00 55.06 101 PRO A N 1
ATOM 754 C CA . PRO A 1 101 ? -34.138 -10.610 -8.797 1.00 55.06 101 PRO A CA 1
ATOM 755 C C . PRO A 1 101 ? -34.722 -11.637 -9.766 1.00 55.06 101 PRO A C 1
ATOM 757 O O . PRO A 1 101 ? -35.063 -11.300 -10.901 1.00 55.06 101 PRO A O 1
ATOM 760 N N . ASP A 1 102 ? -34.780 -12.888 -9.314 1.00 53.62 102 ASP A N 1
ATOM 761 C CA . ASP A 1 102 ? -35.499 -13.982 -9.956 1.00 53.62 102 ASP A CA 1
ATOM 762 C C . ASP A 1 102 ? -36.961 -13.540 -10.098 1.00 53.62 102 ASP A C 1
ATOM 764 O O . ASP A 1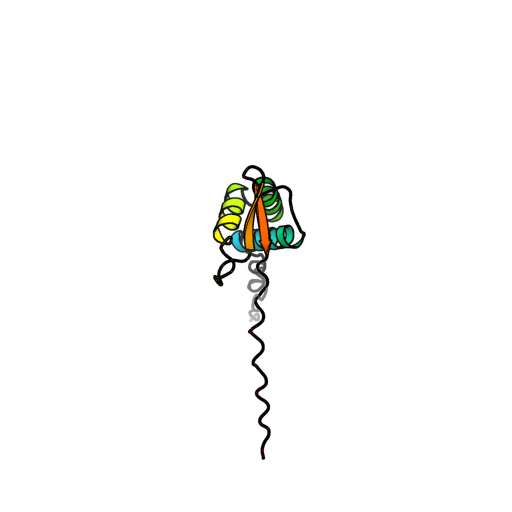 102 ? -37.761 -13.571 -9.159 1.00 53.62 102 ASP A O 1
ATOM 768 N N . THR A 1 103 ? -37.278 -12.955 -11.253 1.00 62.53 103 THR A N 1
ATOM 769 C CA . THR A 1 103 ? -38.641 -12.564 -11.577 1.00 62.53 103 THR A CA 1
ATOM 770 C C . THR A 1 103 ? -39.344 -13.846 -11.956 1.00 62.53 103 THR A C 1
ATOM 772 O O . THR A 1 103 ? -39.263 -14.302 -13.089 1.00 62.53 103 THR A O 1
ATOM 775 N N . THR A 1 104 ? -39.979 -14.438 -10.951 1.00 58.22 104 THR A N 1
ATOM 776 C CA . THR A 1 104 ? -40.953 -15.518 -11.074 1.00 58.22 104 THR A CA 1
ATOM 777 C C . THR A 1 104 ? -41.945 -15.186 -12.198 1.00 58.22 104 THR A C 1
ATOM 779 O O . THR A 1 104 ? -42.926 -14.471 -11.984 1.00 58.22 104 THR A O 1
ATOM 782 N N . GLU A 1 105 ? -41.710 -15.693 -13.408 1.00 53.62 105 GLU A N 1
ATOM 783 C CA . GLU A 1 105 ? -42.745 -15.798 -14.435 1.00 53.62 105 GLU A CA 1
ATOM 784 C C . GLU A 1 105 ? -43.704 -16.909 -13.982 1.00 53.62 105 GLU A C 1
ATOM 786 O O . GLU A 1 105 ? -43.560 -18.084 -14.312 1.00 53.62 105 GLU A O 1
ATOM 791 N N . SER A 1 106 ? -44.676 -16.538 -13.143 1.00 59.06 106 SER A N 1
ATOM 792 C CA . SER A 1 106 ? -45.916 -17.302 -13.011 1.00 59.06 106 SER A CA 1
ATOM 793 C C . SER A 1 106 ? -46.688 -17.152 -14.317 1.00 59.06 106 SER A C 1
ATOM 795 O O . SER A 1 106 ? -47.469 -16.216 -14.486 1.00 59.06 106 SER A O 1
ATOM 797 N N . LEU A 1 107 ? -46.435 -18.067 -15.252 1.00 60.66 107 LEU A N 1
ATOM 798 C CA . LEU A 1 107 ? -47.307 -18.308 -16.395 1.00 60.66 107 LEU A CA 1
ATOM 799 C C . LEU A 1 107 ? -48.679 -18.755 -15.872 1.00 60.66 107 LEU A C 1
ATOM 801 O O . LEU A 1 107 ? -48.802 -19.798 -15.226 1.00 60.66 107 LEU A O 1
ATOM 805 N N . SER A 1 108 ? -49.674 -17.901 -16.113 1.00 63.56 108 SER A N 1
ATOM 806 C CA . SER A 1 108 ? -51.104 -18.223 -16.030 1.00 63.56 108 SER A CA 1
ATOM 807 C C . SER A 1 108 ? -51.577 -18.912 -17.303 1.00 63.56 108 SER A C 1
ATOM 809 O O . SER A 1 108 ? -50.987 -18.628 -18.370 1.00 63.56 108 SER A O 1
#

Secondary structure (DSSP, 8-state):
--------GGG----SSSPPHHHHHHHHHHHHHHTT--S-HHHHHHHHHHHHTS-HHHHHHHHHHTB--TTSTT-SEEEEEEETTEEEEEEPPPPPP-----------

Radius of gyration: 22.91 Å; chains: 1; bounding box: 79×45×59 Å

Foldseek 3Di:
DDDPPPPPVVVPPPPPDDDDLLVQLVVLLLVCQVVVPDPFLQVSLVSSCVRSVHDSVVSSVSVVQQEDDLPDPSHQWHWDDDDDRTTRIHGRDDDPPPPDPPPPPPDD

pLDDT: mean 77.44, std 16.65, range [44.66, 96.81]

Sequence (108 aa):
MPTHTTDLDDFLCPGRDEPDDDTRTVIALLSFIGGGFSDGQKALAKAAAEDAGVPEAFALSMLHRHAGPGSRSDHFWVARRVSAGRLQYRLVSPTPPSSVPDTTESLS